Protein AF-Q6NK57-F1 (afdb_monomer_lite)

Secondary structure (DSSP, 8-state):
-HHHHHHTT---EETTEE-SS--HHHHHHHHHHTT-TT-TTTEEE---TT-SS--EEE-HHHHHHHHHHHHH-TTTHHHHHHHHHHHHT-

Organism: Corynebacterium diphtheriae (strain ATCC 700971 / NCTC 13129 / Biotype gravis) (NCBI:txid257309)

Sequence (90 aa):
MNKRLKKAKVQIQFRDSKKNKFTSHDFQLFIKAYAMKGDPRFSHDRKASNEVNPSWTYSQQAIKHIADELIKDPEKCLDRLKFAVSKKNN

InterPro domains:
  IPR049530 EC042_2821-like Restriction Endonuclease-like domain [PF18740] (2-82)

pLDDT: mean 84.04, std 10.57, range [49.59, 93.19]

Foldseek 3Di:
DFVLCVVLVAFAADPQHTDPDDDVVLVVLLCQLVVLVPPPQFWDFPDDPPDPDTDIDTDVSNVVVSSVQCSVPRYCSSVVSVVSNVVVVD

Structure (mmCIF, N/CA/C/O backbone):
data_AF-Q6NK57-F1
#
_entry.id   AF-Q6NK57-F1
#
loop_
_atom_site.group_PDB
_atom_site.id
_atom_site.type_symbol
_atom_site.label_atom_id
_atom_site.label_alt_id
_atom_site.label_comp_id
_atom_site.label_asym_id
_atom_site.label_entity_id
_atom_site.label_seq_id
_atom_site.pdbx_PDB_ins_code
_atom_site.Cartn_x
_atom_site.Cartn_y
_atom_site.Cartn_z
_atom_site.occupancy
_atom_site.B_iso_or_equiv
_atom_site.auth_seq_id
_atom_site.auth_comp_id
_atom_site.auth_asym_id
_atom_site.auth_atom_id
_atom_site.pdbx_PDB_model_num
ATOM 1 N N . MET A 1 1 ? -5.128 7.357 -4.624 1.00 83.31 1 MET A N 1
ATOM 2 C CA . MET A 1 1 ? -5.386 6.446 -3.488 1.00 83.31 1 MET A CA 1
ATOM 3 C C . MET A 1 1 ? -6.362 7.033 -2.466 1.00 83.31 1 MET A C 1
ATOM 5 O O . MET A 1 1 ? -7.492 6.575 -2.427 1.00 83.31 1 MET A O 1
ATOM 9 N N . ASN A 1 2 ? -6.009 8.092 -1.723 1.00 86.56 2 ASN A N 1
ATOM 10 C CA . ASN A 1 2 ? -6.849 8.650 -0.639 1.00 86.56 2 ASN A CA 1
ATOM 11 C C . ASN A 1 2 ? -8.312 8.957 -1.021 1.00 86.56 2 ASN A C 1
ATOM 13 O O . ASN A 1 2 ? -9.220 8.616 -0.271 1.00 86.56 2 ASN A O 1
ATOM 17 N N . LYS A 1 3 ? -8.568 9.518 -2.214 1.00 86.56 3 LYS A N 1
ATOM 18 C CA . LYS A 1 3 ? -9.942 9.729 -2.719 1.00 86.56 3 LYS A CA 1
ATOM 19 C C . LYS A 1 3 ? -10.747 8.421 -2.834 1.00 86.56 3 LYS A C 1
ATOM 21 O O . LYS A 1 3 ? -11.930 8.415 -2.518 1.00 86.56 3 LYS A O 1
ATOM 26 N N . ARG A 1 4 ? -10.110 7.321 -3.264 1.00 86.31 4 ARG A N 1
ATOM 27 C CA . ARG A 1 4 ? -10.748 5.997 -3.403 1.00 86.31 4 ARG A CA 1
ATOM 28 C C . ARG A 1 4 ? -11.092 5.409 -2.034 1.00 86.31 4 ARG A C 1
ATOM 30 O O . ARG A 1 4 ? -12.231 5.011 -1.836 1.00 86.31 4 ARG A O 1
ATOM 37 N N . LEU A 1 5 ? -10.153 5.452 -1.086 1.00 86.56 5 LEU A N 1
ATOM 38 C CA . LEU A 1 5 ? -10.378 4.983 0.289 1.00 86.56 5 LEU A CA 1
ATOM 39 C C . LEU A 1 5 ? -11.482 5.786 0.991 1.00 86.56 5 LEU A C 1
ATOM 41 O O . LEU A 1 5 ? -12.374 5.202 1.600 1.00 86.56 5 LEU A O 1
ATOM 45 N N . LYS A 1 6 ? -11.493 7.117 0.817 1.00 88.31 6 LYS A N 1
ATOM 46 C CA . LYS A 1 6 ? -12.555 7.985 1.347 1.00 88.31 6 LYS A CA 1
ATOM 47 C C . LYS A 1 6 ? -13.926 7.628 0.764 1.00 88.31 6 LYS A C 1
ATOM 49 O O . LYS A 1 6 ? -14.894 7.544 1.511 1.00 88.31 6 LYS A O 1
ATOM 54 N N . LYS A 1 7 ? -14.013 7.385 -0.552 1.00 88.88 7 LYS A N 1
ATOM 55 C CA . LYS A 1 7 ? -15.261 6.956 -1.213 1.00 88.88 7 LYS A CA 1
ATOM 56 C C . LYS A 1 7 ? -15.738 5.590 -0.707 1.00 88.88 7 LYS A C 1
ATOM 58 O O . LYS A 1 7 ? -16.935 5.403 -0.537 1.00 88.88 7 LYS A O 1
ATOM 63 N N . ALA A 1 8 ? -14.811 4.676 -0.433 1.00 86.75 8 ALA A N 1
ATOM 64 C CA . ALA A 1 8 ? -15.100 3.358 0.127 1.00 86.75 8 ALA A CA 1
ATOM 65 C C . ALA A 1 8 ? -15.383 3.377 1.645 1.00 86.75 8 ALA A C 1
ATOM 67 O O . ALA A 1 8 ? -15.671 2.329 2.208 1.00 86.75 8 ALA A O 1
ATOM 68 N N . LYS A 1 9 ? -15.300 4.544 2.311 1.00 88.69 9 LYS A N 1
ATOM 69 C CA . LYS A 1 9 ? -15.423 4.701 3.775 1.00 88.69 9 LYS A CA 1
ATOM 70 C C . LYS A 1 9 ? -14.483 3.774 4.564 1.00 88.69 9 LYS A C 1
ATOM 72 O O . LYS A 1 9 ? -14.812 3.336 5.661 1.00 88.69 9 LYS A O 1
ATOM 77 N N . VAL A 1 10 ? -13.301 3.503 4.011 1.00 88.69 10 VAL A N 1
ATOM 78 C CA . VAL A 1 10 ? -12.307 2.618 4.624 1.00 88.69 10 VAL A CA 1
ATOM 79 C C . VAL A 1 10 ? -11.335 3.419 5.483 1.00 88.69 10 VAL A C 1
ATOM 81 O O . VAL A 1 10 ? -10.678 4.341 4.994 1.00 88.69 10 VAL A O 1
ATOM 84 N N . GLN A 1 11 ? -11.217 3.030 6.753 1.00 90.06 11 GLN A N 1
ATOM 85 C CA . GLN A 1 11 ? -10.220 3.546 7.685 1.00 90.06 11 GLN A CA 1
ATOM 86 C C . GLN A 1 11 ? -9.105 2.514 7.855 1.00 90.06 11 GLN A C 1
ATOM 88 O O . GLN A 1 11 ? -9.312 1.473 8.468 1.00 90.06 11 GLN A O 1
ATOM 93 N N . ILE A 1 12 ? -7.929 2.807 7.302 1.00 91.56 12 ILE A N 1
ATOM 94 C CA . ILE A 1 12 ? -6.771 1.908 7.377 1.00 91.56 12 ILE A CA 1
ATOM 95 C C . ILE A 1 12 ? -6.079 2.033 8.741 1.00 91.56 12 ILE A C 1
ATOM 97 O O . ILE A 1 12 ? -6.064 3.119 9.328 1.00 91.56 12 ILE A O 1
ATOM 101 N N . GLN A 1 13 ? -5.471 0.955 9.225 1.00 92.75 13 GLN A N 1
ATOM 102 C CA . GLN A 1 13 ? -4.674 0.939 10.450 1.00 92.75 13 GLN A CA 1
ATOM 103 C C . GLN A 1 13 ? -3.227 0.534 10.166 1.00 92.75 13 GLN A C 1
ATOM 105 O O . GLN A 1 13 ? -2.898 -0.029 9.120 1.00 92.75 13 GLN A O 1
ATOM 110 N N . PHE A 1 14 ? -2.345 0.901 11.086 1.00 90.56 14 PHE A N 1
ATOM 111 C CA . PHE A 1 14 ? -0.952 0.483 11.088 1.00 90.56 14 PHE A CA 1
ATOM 112 C C . PHE A 1 14 ? -0.447 0.485 12.523 1.00 90.56 14 PHE A C 1
ATOM 114 O O . PHE A 1 14 ? -0.530 1.528 13.178 1.00 90.56 14 PHE A O 1
ATOM 121 N N . ARG A 1 15 ? 0.095 -0.643 12.991 1.00 87.75 15 ARG A N 1
ATOM 122 C CA . ARG A 1 15 ? 0.544 -0.824 14.380 1.00 87.75 15 ARG A CA 1
ATOM 123 C C . ARG A 1 15 ? -0.554 -0.455 15.378 1.00 87.75 15 ARG A C 1
ATOM 125 O O . ARG A 1 15 ? -0.355 0.411 16.230 1.00 87.75 15 ARG A O 1
ATOM 132 N N . ASP A 1 16 ? -1.745 -1.007 15.153 1.00 86.69 16 ASP A N 1
ATOM 133 C CA . ASP A 1 16 ? -2.949 -0.797 15.976 1.00 86.69 16 ASP A CA 1
ATOM 134 C C . ASP A 1 16 ? -3.410 0.671 16.080 1.00 86.69 16 ASP A C 1
ATOM 136 O O . ASP A 1 16 ? -4.273 1.029 16.881 1.00 86.69 16 ASP A O 1
ATOM 140 N N . SER A 1 17 ? -2.854 1.551 15.241 1.00 90.06 17 SER A N 1
ATOM 141 C CA . SER A 1 17 ? -3.203 2.965 15.181 1.00 90.06 17 SER A CA 1
ATOM 142 C C . SER A 1 17 ? -3.942 3.272 13.886 1.00 90.06 17 SER A C 1
ATOM 144 O O . SER A 1 17 ? -3.448 3.039 12.778 1.00 90.06 17 SER A O 1
ATOM 146 N N . LYS A 1 18 ? -5.136 3.849 14.020 1.00 90.94 18 LYS A N 1
ATOM 147 C CA . LYS A 1 18 ? -5.950 4.307 12.890 1.00 90.94 18 LYS A CA 1
ATOM 148 C C . LYS A 1 18 ? -5.237 5.431 12.144 1.00 90.94 18 LYS A C 1
ATOM 150 O O . LYS A 1 18 ? -4.825 6.429 12.734 1.00 90.94 18 LYS A O 1
ATOM 155 N N . LYS A 1 19 ? -5.132 5.306 10.823 1.00 89.69 19 LYS A N 1
ATOM 156 C CA . LYS A 1 19 ? -4.536 6.327 9.959 1.00 89.69 19 LYS A CA 1
ATOM 157 C C . LYS A 1 19 ? -5.612 7.122 9.238 1.00 89.69 19 LYS A C 1
ATOM 159 O O . LYS A 1 19 ? -6.531 6.576 8.637 1.00 89.69 19 LYS A O 1
ATOM 164 N N . ASN A 1 20 ? -5.416 8.437 9.204 1.00 84.31 20 ASN A N 1
ATOM 165 C CA . ASN A 1 20 ? -6.307 9.361 8.497 1.00 84.31 20 ASN A CA 1
ATOM 166 C C . ASN A 1 20 ? -6.047 9.407 6.984 1.00 84.31 20 ASN A C 1
ATOM 168 O O . ASN A 1 20 ? -6.906 9.829 6.212 1.00 84.31 20 ASN A O 1
ATOM 172 N N . LYS A 1 21 ? -4.841 9.022 6.551 1.00 89.31 21 LYS A N 1
ATOM 173 C CA . LYS A 1 21 ? -4.431 9.056 5.145 1.00 89.31 21 LYS A CA 1
ATOM 174 C C . LYS A 1 21 ? -3.442 7.944 4.821 1.00 89.31 21 LYS A C 1
ATOM 176 O O . LYS A 1 21 ? -2.569 7.622 5.625 1.00 89.31 21 LYS A O 1
ATOM 181 N N . PHE A 1 22 ? -3.547 7.447 3.597 1.00 90.44 22 PHE A N 1
ATOM 182 C CA . PHE A 1 22 ? -2.519 6.664 2.932 1.00 90.44 22 PHE A CA 1
ATOM 183 C C . PHE A 1 22 ? -1.356 7.581 2.539 1.00 90.44 22 PHE A C 1
ATOM 185 O O . PHE A 1 22 ? -1.567 8.621 1.895 1.00 90.44 22 PHE A O 1
ATOM 192 N N . THR A 1 23 ? -0.141 7.210 2.940 1.00 91.25 23 THR A N 1
ATOM 193 C CA . THR A 1 23 ? 1.087 7.985 2.712 1.00 91.25 23 THR A CA 1
ATOM 194 C C . THR A 1 23 ? 2.018 7.306 1.707 1.00 91.25 23 THR A C 1
ATOM 196 O O . THR A 1 23 ? 1.855 6.137 1.362 1.00 91.25 23 THR A O 1
AT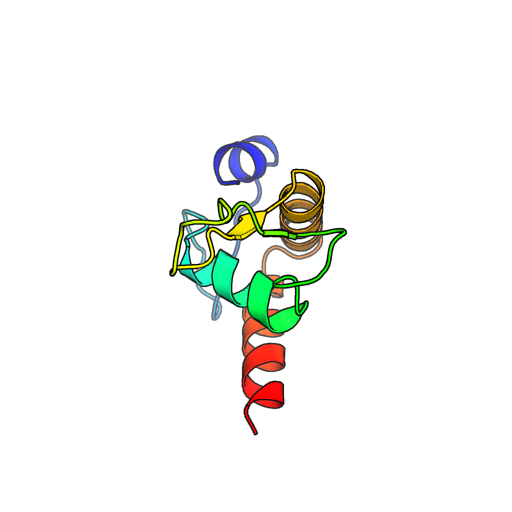OM 199 N N . SER A 1 24 ? 3.042 8.029 1.244 1.00 89.31 24 SER A N 1
ATOM 200 C CA . SER A 1 24 ? 4.073 7.465 0.362 1.00 89.31 24 SER A CA 1
ATOM 201 C C . SER A 1 24 ? 4.854 6.319 1.017 1.00 89.31 24 SER A C 1
ATOM 203 O O . SER A 1 24 ? 5.285 5.408 0.320 1.00 89.31 24 SER A O 1
ATOM 205 N N . HIS A 1 25 ? 5.001 6.324 2.346 1.00 90.81 25 HIS A N 1
ATOM 206 C CA . HIS A 1 25 ? 5.595 5.205 3.085 1.00 90.81 25 HIS A CA 1
ATOM 207 C C . HIS A 1 25 ? 4.760 3.927 2.926 1.00 90.81 25 HIS A C 1
ATOM 209 O O . HIS A 1 25 ? 5.308 2.867 2.634 1.00 90.81 25 HIS A O 1
ATOM 215 N N . ASP A 1 26 ? 3.435 4.036 3.051 1.00 91.31 26 ASP A N 1
ATOM 216 C CA . ASP A 1 26 ? 2.530 2.895 2.881 1.00 91.31 26 ASP A CA 1
ATOM 217 C C . ASP A 1 26 ? 2.639 2.345 1.453 1.00 91.31 26 ASP A C 1
ATOM 219 O O . ASP A 1 26 ? 2.766 1.143 1.249 1.00 91.31 26 ASP A O 1
ATOM 223 N N . PHE A 1 27 ? 2.712 3.233 0.459 1.00 91.19 27 PHE A N 1
ATOM 224 C CA . PHE A 1 27 ? 2.951 2.852 -0.933 1.00 91.19 27 PHE A CA 1
ATOM 225 C C . PHE A 1 27 ? 4.277 2.107 -1.134 1.00 91.19 27 PHE A C 1
ATOM 227 O O . PHE A 1 27 ? 4.319 1.091 -1.825 1.00 91.19 27 PHE A O 1
ATOM 234 N N . GLN A 1 28 ? 5.359 2.562 -0.500 1.00 90.38 28 GLN A N 1
ATOM 235 C CA . GLN A 1 28 ? 6.654 1.882 -0.571 1.00 90.38 28 GLN A CA 1
ATOM 236 C C . GLN A 1 28 ? 6.627 0.484 0.056 1.00 90.38 28 GLN A C 1
ATOM 238 O O . GLN A 1 28 ? 7.320 -0.402 -0.445 1.00 90.38 28 GLN A O 1
ATOM 243 N N . LEU A 1 29 ? 5.828 0.257 1.107 1.00 92.38 29 LEU A N 1
ATOM 244 C CA . LEU A 1 29 ? 5.634 -1.086 1.665 1.00 92.38 29 LEU A CA 1
ATOM 245 C C . LEU A 1 29 ? 5.033 -2.034 0.625 1.00 92.38 29 LEU A C 1
ATOM 247 O O . LEU A 1 29 ? 5.560 -3.127 0.441 1.00 92.38 29 LEU A O 1
ATOM 251 N N . PHE A 1 30 ? 4.006 -1.597 -0.111 1.00 92.50 30 PHE A N 1
ATOM 252 C CA . PHE A 1 30 ? 3.418 -2.386 -1.198 1.00 92.50 30 PHE A CA 1
ATOM 253 C C . PHE A 1 30 ? 4.427 -2.688 -2.305 1.00 92.50 30 PHE A C 1
ATOM 255 O O . PHE A 1 30 ? 4.562 -3.837 -2.720 1.00 92.50 30 PHE A O 1
ATOM 262 N N . ILE A 1 31 ? 5.183 -1.678 -2.745 1.00 90.31 31 ILE A N 1
ATOM 263 C CA . ILE A 1 31 ? 6.199 -1.865 -3.786 1.00 90.31 31 ILE A CA 1
ATOM 264 C C . ILE A 1 31 ? 7.200 -2.950 -3.381 1.00 90.31 31 ILE A C 1
ATOM 266 O O . ILE A 1 31 ? 7.510 -3.831 -4.181 1.00 90.31 31 ILE A O 1
ATOM 270 N N . LYS A 1 32 ? 7.706 -2.887 -2.143 1.00 90.12 32 LYS A N 1
ATOM 271 C CA . LYS A 1 32 ? 8.715 -3.827 -1.641 1.00 90.12 32 LYS A CA 1
ATOM 272 C C . LYS A 1 32 ? 8.134 -5.223 -1.404 1.00 90.12 32 LYS A C 1
ATOM 274 O O . LYS A 1 32 ? 8.746 -6.204 -1.823 1.00 90.12 32 LYS A O 1
ATOM 279 N N . ALA A 1 33 ? 6.968 -5.311 -0.764 1.00 90.38 33 ALA A N 1
ATOM 280 C CA . ALA A 1 33 ? 6.334 -6.576 -0.400 1.00 90.38 33 ALA A CA 1
ATOM 281 C C . ALA A 1 33 ? 5.930 -7.399 -1.632 1.00 90.38 33 ALA A C 1
ATOM 283 O O . ALA A 1 33 ? 6.229 -8.587 -1.693 1.00 90.38 33 ALA A O 1
ATOM 284 N N . TYR A 1 34 ? 5.321 -6.759 -2.634 1.00 87.69 34 TYR A N 1
ATOM 285 C CA . TYR A 1 34 ? 4.864 -7.429 -3.858 1.00 87.69 34 TYR A CA 1
ATOM 286 C C . TYR A 1 34 ? 5.892 -7.391 -4.995 1.00 87.69 34 TYR A C 1
ATOM 288 O O . TYR A 1 34 ? 5.572 -7.786 -6.109 1.00 87.69 34 TYR A O 1
ATOM 296 N N . ALA A 1 35 ? 7.107 -6.889 -4.742 1.00 85.62 35 ALA 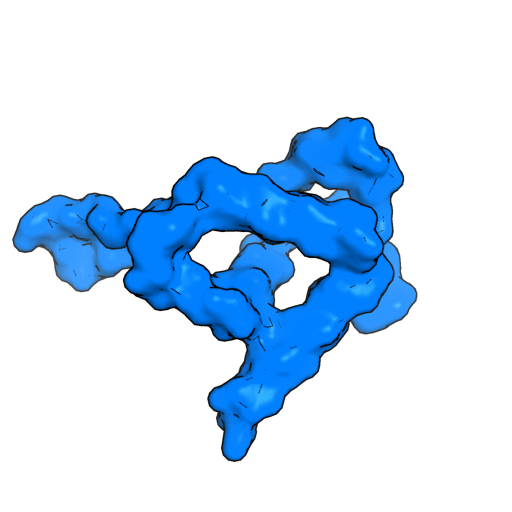A N 1
ATOM 297 C CA . ALA A 1 35 ? 8.143 -6.706 -5.762 1.00 85.62 35 ALA A CA 1
ATOM 298 C C . ALA A 1 35 ? 7.625 -5.983 -7.027 1.00 85.62 35 ALA A C 1
ATOM 300 O O . ALA A 1 35 ? 7.994 -6.319 -8.146 1.00 85.62 35 ALA A O 1
ATOM 301 N N . MET A 1 36 ? 6.766 -4.970 -6.849 1.00 84.69 36 MET A N 1
ATOM 302 C CA . MET A 1 36 ? 6.087 -4.301 -7.970 1.00 84.69 36 MET A CA 1
ATOM 303 C C . MET A 1 36 ? 7.046 -3.525 -8.874 1.00 84.69 36 MET A C 1
ATOM 305 O O . MET A 1 36 ? 6.711 -3.239 -10.018 1.00 84.69 36 MET A O 1
ATOM 309 N N . LYS A 1 37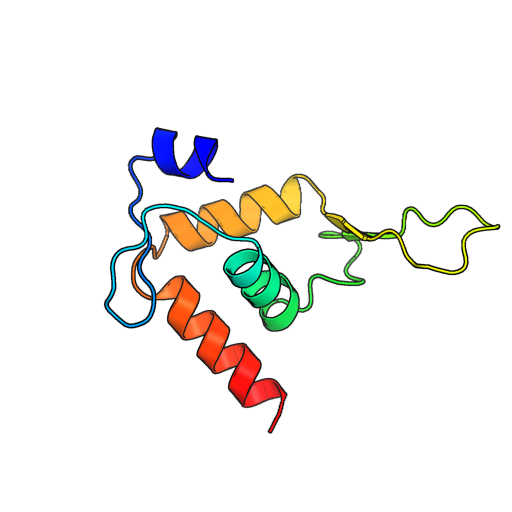 ? 8.211 -3.127 -8.353 1.00 81.06 37 LYS A N 1
ATOM 310 C CA . LYS A 1 37 ? 9.225 -2.391 -9.110 1.00 81.06 37 LYS A CA 1
ATOM 311 C C . LYS A 1 37 ? 9.915 -3.342 -10.089 1.00 81.06 37 LYS A C 1
ATOM 313 O O . LYS A 1 37 ? 10.578 -4.276 -9.653 1.00 81.06 37 LYS A O 1
ATOM 318 N N . GLY A 1 38 ? 9.788 -3.065 -11.384 1.00 75.75 38 GLY A N 1
ATOM 319 C CA . GLY A 1 38 ? 10.309 -3.915 -12.457 1.00 75.75 38 GLY A CA 1
ATOM 320 C C . GLY A 1 38 ? 9.324 -4.982 -12.943 1.00 75.75 38 GLY A C 1
ATO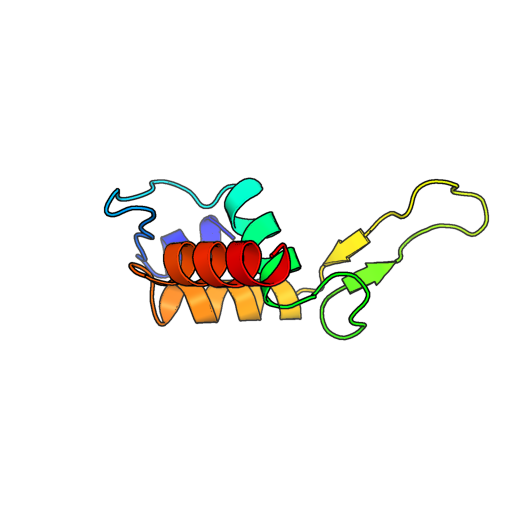M 321 O O . GLY A 1 38 ? 9.593 -5.611 -13.959 1.00 75.75 38 GLY A O 1
ATOM 322 N N . ASP A 1 39 ? 8.173 -5.160 -12.279 1.00 81.31 39 ASP A N 1
ATOM 323 C CA . ASP A 1 39 ? 7.091 -5.998 -12.803 1.00 81.31 39 ASP A CA 1
ATOM 324 C C . ASP A 1 39 ? 6.312 -5.200 -13.866 1.00 81.31 39 ASP A C 1
ATOM 326 O O . ASP A 1 39 ? 5.725 -4.167 -13.516 1.00 81.31 39 ASP A O 1
ATOM 330 N N . PRO A 1 40 ? 6.268 -5.649 -15.134 1.00 79.88 40 PRO A N 1
ATOM 331 C CA . PRO A 1 40 ? 5.610 -4.929 -16.225 1.00 79.88 40 PRO A CA 1
ATOM 332 C C . PRO A 1 40 ? 4.088 -4.813 -16.063 1.00 79.88 40 PRO A C 1
ATOM 334 O O . PRO A 1 40 ? 3.465 -3.973 -16.704 1.00 79.88 40 PRO A O 1
ATOM 337 N N . ARG A 1 41 ? 3.460 -5.613 -15.190 1.00 78.00 41 ARG A N 1
ATOM 338 C CA . ARG A 1 41 ? 2.026 -5.487 -14.863 1.00 78.00 41 ARG A CA 1
ATOM 339 C C . ARG A 1 41 ? 1.761 -4.263 -13.983 1.00 78.00 41 ARG A C 1
ATOM 341 O O . ARG A 1 41 ? 0.721 -3.603 -14.071 1.00 78.00 41 ARG A O 1
ATOM 348 N N . PHE A 1 42 ? 2.719 -3.941 -13.118 1.00 78.81 42 PHE A N 1
ATOM 349 C CA . PHE A 1 42 ? 2.550 -2.944 -12.066 1.00 78.81 42 PHE A CA 1
ATOM 350 C C . PHE A 1 42 ? 3.343 -1.662 -12.296 1.00 78.81 42 PHE A C 1
ATOM 352 O O . PHE A 1 42 ? 2.919 -0.601 -11.833 1.00 78.81 42 PHE A O 1
ATOM 359 N N . SER A 1 43 ? 4.463 -1.728 -13.008 1.00 80.00 43 SER A N 1
ATOM 360 C CA . SER A 1 43 ? 5.375 -0.608 -13.195 1.00 80.00 43 SER A CA 1
ATOM 361 C C . SER A 1 43 ? 5.912 -0.547 -14.618 1.00 80.00 43 SER A C 1
ATOM 363 O O . SER A 1 43 ? 6.168 -1.565 -15.251 1.00 80.00 43 SER A O 1
ATOM 365 N N . HIS A 1 44 ? 6.093 0.674 -15.102 1.00 74.81 44 HIS A N 1
ATOM 366 C CA . HIS A 1 44 ? 6.753 0.964 -16.363 1.00 74.81 44 HIS A CA 1
ATOM 367 C C . HIS A 1 44 ? 7.920 1.902 -16.075 1.00 74.81 44 HIS A C 1
ATOM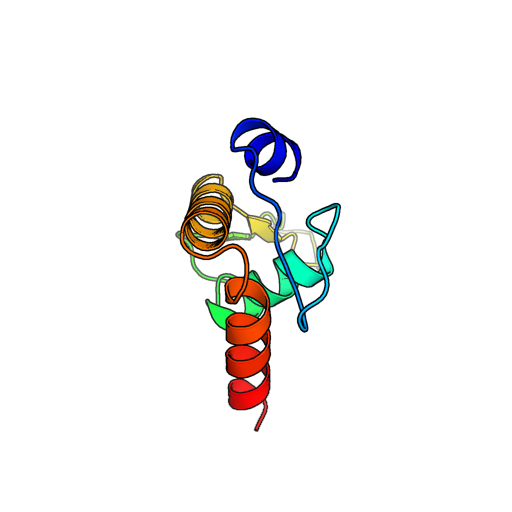 369 O O . HIS A 1 44 ? 7.759 2.906 -15.368 1.00 74.81 44 HIS A O 1
ATOM 375 N N . ASP A 1 45 ? 9.084 1.568 -16.621 1.00 73.19 45 ASP A N 1
ATOM 376 C CA . ASP A 1 45 ? 10.208 2.490 -16.660 1.00 73.19 45 ASP A CA 1
ATOM 377 C C . ASP A 1 45 ? 9.934 3.512 -17.765 1.00 73.19 45 ASP A C 1
ATOM 379 O O . ASP A 1 45 ? 9.843 3.160 -18.941 1.00 73.19 45 ASP A O 1
ATOM 383 N N . ARG A 1 46 ? 9.719 4.770 -17.374 1.00 64.19 46 ARG A N 1
ATOM 384 C CA . ARG A 1 46 ? 9.535 5.884 -18.308 1.00 64.19 46 ARG A CA 1
ATOM 385 C C . ARG A 1 46 ? 10.834 6.635 -18.584 1.00 64.19 46 ARG A C 1
ATOM 387 O O . ARG A 1 46 ? 10.753 7.761 -19.064 1.00 64.19 46 ARG A O 1
ATOM 394 N N . LYS A 1 47 ? 12.007 6.053 -18.296 1.00 59.16 47 LYS A N 1
ATOM 395 C CA . LYS A 1 47 ? 13.268 6.690 -18.684 1.00 59.16 47 LYS A CA 1
ATOM 396 C C . LYS A 1 47 ? 13.254 6.994 -20.184 1.00 59.16 47 LYS A C 1
ATOM 398 O O . LYS A 1 47 ? 12.991 6.115 -21.009 1.00 59.16 47 LYS A O 1
ATOM 403 N N . ALA A 1 48 ? 13.530 8.241 -20.537 1.00 58.59 48 ALA A N 1
ATOM 404 C CA . ALA A 1 48 ? 13.958 8.548 -21.892 1.00 58.59 48 ALA A CA 1
ATOM 405 C C . ALA A 1 48 ? 15.383 7.994 -22.092 1.00 58.59 48 ALA A C 1
ATOM 407 O O . ALA A 1 48 ? 16.126 7.827 -21.123 1.00 58.59 48 ALA A O 1
ATOM 408 N N . SER A 1 49 ? 15.788 7.692 -23.331 1.00 61.38 49 SER A N 1
ATOM 409 C CA . SER A 1 49 ? 17.104 7.087 -23.634 1.00 61.38 49 SER A CA 1
ATOM 410 C C . SER A 1 49 ? 18.310 7.898 -23.121 1.00 61.38 49 SER A C 1
ATOM 412 O O . SER A 1 49 ? 19.422 7.387 -23.068 1.00 61.38 49 SER A O 1
ATOM 414 N N . ASN A 1 50 ? 18.083 9.155 -22.744 1.00 67.62 50 ASN A N 1
ATOM 415 C CA . ASN A 1 50 ? 19.028 10.150 -22.252 1.00 67.62 50 ASN A CA 1
ATOM 416 C C . ASN A 1 50 ? 18.890 10.466 -20.744 1.00 67.62 50 ASN A C 1
ATOM 418 O O . ASN A 1 50 ? 19.610 11.328 -20.242 1.00 67.62 50 ASN A O 1
ATOM 422 N N . GLU A 1 51 ? 18.008 9.789 -20.001 1.00 58.31 51 GLU A N 1
ATOM 423 C CA . GLU A 1 51 ? 17.866 9.969 -18.550 1.00 58.31 51 GLU A CA 1
ATOM 424 C C . GLU A 1 51 ? 18.649 8.908 -17.761 1.00 58.31 51 GLU A C 1
ATOM 426 O O . GLU A 1 51 ? 18.424 7.705 -17.887 1.00 58.31 51 GLU A O 1
ATOM 431 N N . VAL A 1 52 ? 19.557 9.370 -16.894 1.00 59.91 52 VAL A N 1
ATOM 432 C CA . VAL A 1 52 ? 20.388 8.514 -16.021 1.00 59.91 52 VAL A CA 1
ATOM 433 C C . VAL A 1 52 ? 19.578 7.936 -14.852 1.00 59.91 52 VAL A C 1
ATOM 435 O O . VAL A 1 52 ? 19.881 6.854 -14.349 1.00 59.91 52 VAL A O 1
ATOM 438 N N . ASN A 1 53 ? 18.523 8.637 -14.423 1.00 58.09 53 ASN A N 1
ATOM 439 C CA . ASN A 1 53 ? 17.694 8.233 -13.292 1.00 58.09 53 ASN A CA 1
ATOM 440 C C . ASN A 1 53 ? 16.404 7.553 -13.769 1.00 58.09 53 ASN A C 1
ATOM 442 O O . ASN A 1 53 ? 15.654 8.150 -14.539 1.00 58.09 53 ASN A O 1
ATOM 446 N N . PRO A 1 54 ? 16.087 6.341 -13.285 1.00 60.50 54 PRO A N 1
ATOM 447 C CA . PRO A 1 54 ? 14.890 5.640 -13.720 1.00 60.50 54 PRO A CA 1
ATOM 448 C C . PRO A 1 54 ? 13.618 6.308 -13.175 1.00 60.50 54 PRO A C 1
ATOM 450 O O . PRO A 1 54 ? 13.435 6.448 -11.960 1.00 60.50 54 PRO A O 1
ATOM 453 N N . SER A 1 55 ? 12.710 6.674 -14.083 1.00 66.12 55 SER A N 1
ATOM 454 C CA . SER A 1 55 ? 11.420 7.297 -13.772 1.00 66.12 55 SER A CA 1
ATOM 455 C C . SER A 1 55 ? 10.328 6.231 -13.679 1.00 66.12 55 SER A C 1
ATOM 457 O O . SER A 1 55 ? 9.582 5.954 -14.622 1.00 66.12 55 SER A O 1
ATOM 459 N N . TRP A 1 56 ? 10.249 5.579 -12.517 1.00 72.31 56 TRP A N 1
ATOM 460 C CA . TRP A 1 56 ? 9.273 4.515 -12.281 1.00 72.31 56 TRP A CA 1
ATOM 461 C C . TRP A 1 56 ? 7.861 5.080 -12.170 1.00 72.31 56 TRP A C 1
ATOM 463 O O . TRP A 1 56 ? 7.525 5.788 -11.219 1.00 72.31 56 TRP A O 1
ATOM 473 N N . THR A 1 57 ? 7.007 4.712 -13.120 1.00 80.25 57 THR A N 1
ATOM 474 C CA . THR A 1 57 ? 5.579 5.028 -13.079 1.00 80.25 57 THR A CA 1
ATOM 475 C C . THR A 1 57 ? 4.788 3.759 -12.806 1.00 80.25 57 THR A C 1
ATOM 477 O O . THR A 1 57 ? 5.014 2.734 -13.441 1.00 80.25 57 THR A O 1
ATOM 480 N N . TYR A 1 58 ? 3.852 3.820 -11.862 1.00 83.00 58 TYR A N 1
ATOM 481 C CA . TYR A 1 58 ? 3.002 2.680 -11.525 1.00 83.00 58 TYR A CA 1
ATOM 482 C C . TYR A 1 58 ? 1.683 2.743 -12.292 1.00 83.00 58 TYR A C 1
ATOM 484 O O . TYR A 1 58 ? 1.065 3.806 -12.399 1.00 83.00 58 TYR A O 1
ATOM 492 N N . SER A 1 59 ? 1.261 1.599 -12.827 1.00 85.69 59 SER A N 1
ATOM 493 C CA . SER A 1 59 ? 0.058 1.477 -13.649 1.00 85.69 59 SER A CA 1
ATOM 494 C C . SER A 1 59 ? -1.218 1.673 -12.818 1.00 85.69 59 SER A C 1
ATOM 496 O O . SER A 1 59 ? -1.233 1.536 -11.589 1.00 85.69 59 SER A O 1
ATOM 498 N N . GLN A 1 60 ? -2.346 1.949 -13.483 1.00 84.94 60 GLN A N 1
ATOM 499 C CA . GLN A 1 60 ? -3.652 1.960 -12.806 1.00 84.94 60 GLN A CA 1
ATOM 500 C C . GLN A 1 60 ? -3.979 0.600 -12.171 1.00 84.94 60 GLN A C 1
ATOM 502 O O . GLN A 1 60 ? -4.667 0.558 -11.150 1.00 84.94 60 GLN A O 1
ATOM 507 N N . GLN A 1 61 ? -3.460 -0.498 -12.731 1.00 87.00 61 GLN A N 1
ATOM 508 C CA . GLN A 1 61 ? -3.621 -1.839 -12.176 1.00 87.00 61 GLN A CA 1
ATOM 509 C C . GLN A 1 61 ? -2.920 -1.975 -10.820 1.00 87.00 61 GLN A C 1
ATOM 511 O O . GLN A 1 61 ? -3.532 -2.494 -9.889 1.00 87.00 61 GLN A O 1
ATOM 516 N N . ALA A 1 62 ? -1.708 -1.430 -10.657 1.00 87.25 62 ALA A N 1
ATOM 517 C CA . ALA A 1 62 ? -1.033 -1.381 -9.357 1.00 87.25 62 ALA A CA 1
ATOM 518 C C . ALA A 1 62 ? -1.855 -0.598 -8.326 1.00 87.25 62 ALA A C 1
ATOM 520 O O . ALA A 1 62 ? -2.084 -1.063 -7.211 1.00 87.25 62 ALA A O 1
ATOM 521 N N . ILE A 1 63 ? -2.378 0.568 -8.716 1.00 89.00 63 ILE A N 1
ATOM 522 C CA . ILE A 1 63 ? -3.235 1.379 -7.842 1.00 89.00 63 ILE A CA 1
ATOM 523 C C . ILE A 1 63 ? -4.514 0.629 -7.455 1.00 89.00 63 ILE A C 1
ATOM 525 O O . ILE A 1 63 ? -4.948 0.734 -6.308 1.00 89.00 63 ILE A O 1
ATOM 529 N N . LYS A 1 64 ? -5.123 -0.114 -8.386 1.00 89.75 64 LYS A N 1
ATOM 530 C CA . LYS A 1 64 ? -6.305 -0.937 -8.110 1.00 89.75 64 LYS A CA 1
ATOM 531 C C . LYS A 1 64 ? -5.969 -2.066 -7.138 1.00 89.75 64 LYS A C 1
ATOM 533 O O . LYS A 1 64 ? -6.660 -2.197 -6.141 1.00 89.75 64 LYS A O 1
ATOM 538 N N . HIS A 1 65 ? -4.889 -2.804 -7.381 1.00 91.06 65 HIS A N 1
ATOM 539 C CA . HIS A 1 65 ? -4.468 -3.907 -6.520 1.00 91.06 65 HIS A CA 1
ATOM 540 C C . HIS A 1 65 ? -4.215 -3.448 -5.077 1.00 91.06 65 HIS A C 1
ATOM 542 O O . HIS A 1 65 ? -4.756 -4.025 -4.142 1.00 91.06 65 HIS A O 1
ATOM 548 N N . ILE A 1 66 ? -3.482 -2.344 -4.897 1.00 92.00 66 ILE A N 1
ATOM 549 C CA . ILE A 1 66 ? -3.230 -1.765 -3.568 1.00 92.00 66 ILE A CA 1
ATOM 550 C C . ILE A 1 66 ? -4.539 -1.354 -2.885 1.00 92.00 66 ILE A C 1
ATOM 552 O O . ILE A 1 66 ? -4.712 -1.569 -1.689 1.00 92.00 66 ILE A O 1
ATOM 556 N N . ALA A 1 67 ? -5.464 -0.742 -3.629 1.00 91.31 67 ALA A N 1
ATOM 557 C CA . ALA A 1 67 ? -6.750 -0.340 -3.073 1.00 91.31 67 ALA A CA 1
ATOM 558 C C . ALA A 1 67 ? -7.587 -1.556 -2.653 1.00 91.31 67 ALA A C 1
ATOM 560 O O . ALA A 1 67 ? -8.149 -1.538 -1.564 1.00 91.31 67 ALA A O 1
ATOM 561 N N . ASP A 1 68 ? -7.641 -2.594 -3.488 1.00 92.56 68 ASP A N 1
ATOM 562 C CA . ASP A 1 68 ? -8.400 -3.817 -3.223 1.00 92.56 68 ASP A CA 1
ATOM 563 C C . ASP A 1 68 ? -7.860 -4.536 -1.974 1.00 92.56 68 ASP A C 1
ATOM 565 O O . ASP A 1 68 ? -8.643 -4.915 -1.108 1.00 92.56 68 ASP A O 1
ATOM 569 N N . GLU A 1 69 ? -6.535 -4.637 -1.815 1.00 92.06 69 GLU A N 1
ATOM 570 C CA . GLU A 1 69 ? -5.907 -5.223 -0.619 1.00 92.06 69 GLU A CA 1
ATOM 571 C C . GLU A 1 69 ? -6.206 -4.418 0.657 1.00 92.06 69 GLU A C 1
ATOM 573 O O . GLU A 1 69 ? -6.514 -4.998 1.698 1.00 92.06 69 GLU A O 1
ATOM 578 N N . LEU A 1 70 ? -6.173 -3.081 0.578 1.00 91.50 70 LEU A N 1
ATOM 579 C CA . LEU A 1 70 ? -6.526 -2.208 1.705 1.00 91.50 70 LEU A CA 1
ATOM 580 C C . LEU A 1 70 ? -8.015 -2.263 2.056 1.00 91.50 70 LEU A C 1
ATOM 582 O O . LEU A 1 70 ? -8.368 -2.091 3.214 1.00 91.50 70 LEU A O 1
ATOM 586 N N . ILE A 1 71 ? -8.895 -2.449 1.072 1.00 90.88 71 ILE A N 1
ATOM 587 C CA . ILE A 1 71 ? -10.338 -2.593 1.307 1.00 90.88 71 ILE A CA 1
ATOM 588 C C . ILE A 1 71 ? -10.641 -3.971 1.904 1.00 90.88 71 ILE A C 1
ATOM 590 O O . ILE A 1 71 ? -11.477 -4.075 2.797 1.00 90.88 71 ILE A O 1
ATOM 594 N N . LYS A 1 72 ? -9.960 -5.016 1.422 1.00 92.94 72 LYS A N 1
ATOM 595 C CA . LYS A 1 72 ? -10.125 -6.395 1.890 1.00 92.94 72 LYS A CA 1
ATOM 596 C C . LYS A 1 72 ? -9.672 -6.568 3.336 1.00 92.94 72 LYS A C 1
ATOM 598 O O . LYS A 1 72 ? -10.295 -7.324 4.074 1.00 92.94 72 LYS A O 1
ATOM 603 N N . ASP A 1 73 ? -8.598 -5.888 3.730 1.00 91.94 73 ASP A N 1
ATOM 604 C CA . ASP A 1 73 ? -8.120 -5.905 5.108 1.00 91.94 73 ASP A CA 1
ATOM 605 C C . ASP A 1 73 ? -7.502 -4.564 5.523 1.00 91.94 73 ASP A C 1
ATOM 607 O O . ASP A 1 73 ? -6.282 -4.382 5.493 1.00 91.94 73 ASP A O 1
ATOM 611 N N . PRO A 1 74 ? -8.331 -3.602 5.937 1.00 90.62 74 PRO A N 1
ATOM 612 C CA . PRO A 1 74 ? -7.846 -2.276 6.281 1.00 90.62 74 PRO A CA 1
ATOM 613 C C . PRO A 1 74 ? -7.027 -2.235 7.567 1.00 90.62 74 PRO A C 1
ATOM 615 O O . PRO A 1 74 ? -6.251 -1.297 7.744 1.00 90.62 74 PRO A O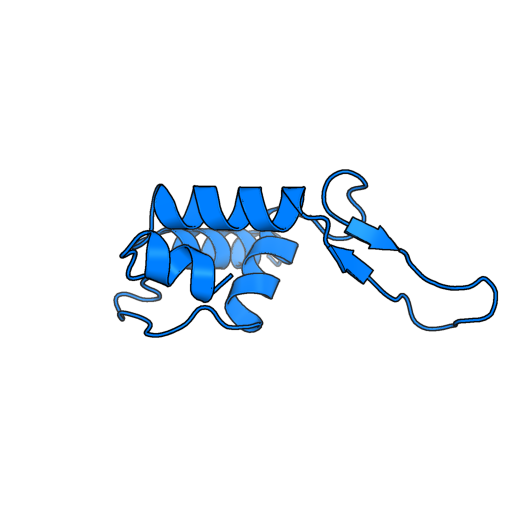 1
ATOM 618 N N . GLU A 1 75 ? -7.179 -3.216 8.455 1.00 91.19 75 GLU A N 1
ATOM 619 C CA . GLU A 1 75 ? -6.574 -3.176 9.785 1.00 91.19 75 GLU A CA 1
ATOM 620 C C . GLU A 1 75 ? -5.180 -3.793 9.793 1.00 91.19 75 GLU A C 1
ATOM 622 O O . GLU A 1 75 ? -4.245 -3.187 10.306 1.00 91.19 75 GLU A O 1
ATOM 627 N N . LYS A 1 76 ? -5.013 -4.967 9.171 1.00 92.25 76 LYS A N 1
ATOM 628 C CA . LYS A 1 76 ? -3.755 -5.726 9.247 1.00 92.25 76 LYS A CA 1
ATOM 629 C C . LYS A 1 76 ? -2.940 -5.700 7.963 1.00 92.25 76 LYS A C 1
ATOM 631 O O . LYS A 1 76 ? -1.813 -6.198 7.963 1.00 92.25 76 LYS A O 1
ATOM 636 N N . CYS A 1 77 ? -3.451 -5.131 6.866 1.00 93.12 77 CYS A N 1
ATOM 637 C CA . CYS A 1 77 ? -2.720 -5.109 5.596 1.00 93.12 77 CYS A CA 1
ATOM 638 C C . CYS A 1 77 ? -1.340 -4.450 5.739 1.00 93.12 77 CYS A C 1
ATOM 640 O O . CYS A 1 77 ? -0.334 -5.082 5.425 1.00 93.12 77 CYS A O 1
ATOM 642 N N . LEU A 1 78 ? -1.256 -3.227 6.274 1.00 92.12 78 LEU A N 1
ATOM 643 C CA . LEU A 1 78 ? 0.025 -2.515 6.373 1.00 92.12 78 LEU A CA 1
ATOM 644 C C . LEU A 1 78 ? 1.027 -3.215 7.303 1.00 92.12 78 LEU A C 1
ATOM 646 O O . LEU A 1 78 ? 2.225 -3.231 7.010 1.00 92.12 78 LEU A O 1
ATOM 650 N N . ASP A 1 79 ? 0.548 -3.836 8.381 1.00 92.56 79 ASP A N 1
ATOM 651 C CA . ASP A 1 79 ? 1.396 -4.586 9.309 1.00 92.56 79 ASP A CA 1
ATOM 652 C C . ASP A 1 79 ? 1.919 -5.881 8.685 1.00 92.56 79 ASP A C 1
ATOM 654 O O . ASP A 1 79 ? 3.121 -6.154 8.758 1.00 92.56 79 ASP A O 1
ATOM 658 N N . ARG A 1 80 ? 1.071 -6.624 7.959 1.00 93.19 80 ARG A N 1
ATOM 659 C CA . ARG A 1 80 ? 1.513 -7.783 7.171 1.00 93.19 80 ARG A CA 1
ATOM 660 C C . ARG A 1 80 ? 2.566 -7.407 6.140 1.00 93.19 80 ARG A C 1
ATOM 662 O O . ARG A 1 80 ? 3.558 -8.119 6.003 1.00 93.19 80 ARG A O 1
ATOM 669 N N . LEU A 1 81 ? 2.376 -6.297 5.427 1.00 92.56 81 LEU A N 1
ATOM 670 C CA . LEU A 1 81 ? 3.350 -5.838 4.436 1.00 92.56 81 LEU A CA 1
ATOM 671 C C . LEU A 1 81 ? 4.673 -5.478 5.093 1.00 92.56 81 LEU A C 1
ATOM 673 O O . LEU A 1 81 ? 5.729 -5.850 4.591 1.00 92.56 81 LEU A O 1
ATOM 677 N N . LYS A 1 82 ? 4.632 -4.795 6.239 1.00 92.56 82 LYS A N 1
ATOM 678 C CA . LYS A 1 82 ? 5.845 -4.479 6.987 1.00 92.56 82 LYS A CA 1
ATOM 679 C C . LYS A 1 82 ? 6.569 -5.737 7.455 1.00 92.56 82 LYS A C 1
ATOM 681 O O . LYS A 1 82 ? 7.788 -5.803 7.312 1.00 92.56 82 LYS A O 1
ATOM 686 N N . PHE A 1 83 ? 5.837 -6.733 7.946 1.00 92.06 83 PHE A N 1
ATOM 687 C CA . PHE A 1 83 ? 6.406 -8.021 8.330 1.00 92.06 83 PHE A CA 1
ATOM 688 C C . PHE A 1 83 ? 7.041 -8.746 7.134 1.00 92.06 83 PHE A C 1
ATOM 690 O O . PHE A 1 83 ? 8.189 -9.176 7.216 1.00 92.06 83 PHE A O 1
ATOM 697 N N . ALA A 1 84 ? 6.346 -8.805 5.993 1.00 90.31 84 ALA A N 1
ATOM 698 C CA . ALA A 1 84 ? 6.858 -9.420 4.769 1.00 90.31 84 ALA A CA 1
ATOM 699 C C . ALA A 1 84 ? 8.140 -8.735 4.265 1.00 90.31 84 ALA A C 1
ATOM 701 O O . ALA A 1 84 ? 9.108 -9.408 3.914 1.00 90.31 84 ALA A O 1
ATOM 702 N N . VAL A 1 85 ? 8.176 -7.398 4.278 1.00 89.56 85 VAL A N 1
ATOM 703 C CA . VAL A 1 85 ? 9.369 -6.623 3.900 1.00 89.56 85 VAL A CA 1
ATOM 704 C C . VAL A 1 85 ? 10.515 -6.854 4.884 1.00 89.56 85 VAL A C 1
ATOM 706 O O . VAL A 1 85 ? 11.651 -7.015 4.452 1.00 89.56 85 VAL A O 1
ATOM 709 N N . SER A 1 86 ? 10.233 -6.902 6.189 1.00 88.81 86 SER A N 1
ATOM 710 C CA . SER A 1 86 ? 11.253 -7.170 7.211 1.00 88.81 86 SER A CA 1
ATOM 711 C C . SER A 1 86 ? 11.865 -8.560 7.058 1.00 88.81 86 SER A C 1
ATOM 713 O O . SER A 1 86 ? 13.075 -8.696 7.186 1.00 88.81 86 SER A O 1
ATOM 715 N N . LYS A 1 87 ? 11.050 -9.577 6.751 1.00 83.25 87 LYS A N 1
ATOM 716 C CA . LYS A 1 87 ? 11.518 -10.955 6.544 1.00 83.25 87 LYS A CA 1
ATOM 717 C C . LYS A 1 87 ? 12.369 -11.105 5.282 1.00 83.25 87 LYS A C 1
ATOM 719 O O . LYS A 1 87 ? 13.213 -11.978 5.233 1.00 83.25 87 LYS A O 1
ATOM 724 N N . LYS A 1 88 ? 12.143 -10.276 4.261 1.00 73.75 88 LYS A N 1
ATOM 725 C CA . LYS A 1 88 ? 12.904 -10.317 3.002 1.00 73.75 88 LYS A CA 1
ATOM 726 C C . LYS A 1 88 ? 14.295 -9.677 3.108 1.00 73.75 88 LYS A C 1
ATOM 728 O O . LYS A 1 88 ? 15.131 -9.909 2.245 1.00 73.75 88 LYS A O 1
ATOM 733 N N . ASN A 1 89 ? 14.516 -8.851 4.129 1.00 61.19 89 ASN A N 1
ATOM 734 C CA . ASN A 1 89 ? 15.794 -8.184 4.384 1.00 61.19 89 ASN A CA 1
ATOM 735 C C . ASN A 1 89 ? 16.691 -8.950 5.376 1.00 61.19 89 ASN A C 1
ATOM 737 O O . ASN A 1 89 ? 17.741 -8.425 5.737 1.00 61.19 89 ASN A O 1
ATOM 741 N N . ASN A 1 90 ? 16.258 -10.126 5.839 1.00 49.59 90 ASN A N 1
ATOM 742 C CA . ASN A 1 90 ? 16.941 -10.974 6.816 1.00 49.59 90 ASN A CA 1
ATOM 743 C C . ASN A 1 90 ? 17.194 -12.347 6.194 1.00 49.59 90 ASN A C 1
ATOM 745 O O . ASN A 1 90 ? 18.252 -12.935 6.488 1.00 49.59 90 ASN A O 1
#

Radius of gyration: 14.24 Å; chains: 1; bounding box: 36×21×40 Å